Protein AF-A0A7C4H3P1-F1 (afdb_monomer_lite)

Sequence (126 aa):
MSLGLSLEGTASELSALGFFGAPLLVQAMGSQTLDLSALSVLVRRREALAVGERYALPGGEFFVREKGEIAGVLCLIGEFRPADRPETLIDVALSLGDPVYFLPLLRVRERGRTTFEMVLVEYRRP

pLDDT: mean 76.94, std 16.17, range [36.44, 97.5]

Structure (mmCIF, N/CA/C/O backbone):
data_AF-A0A7C4H3P1-F1
#
_entry.id   AF-A0A7C4H3P1-F1
#
loop_
_atom_site.group_PDB
_atom_site.id
_atom_site.type_symbol
_atom_site.label_atom_id
_atom_site.label_alt_id
_atom_site.label_comp_id
_atom_site.label_asym_id
_atom_site.label_entity_id
_atom_site.label_seq_id
_atom_site.pdbx_PDB_ins_code
_atom_site.Cartn_x
_atom_site.Cartn_y
_atom_site.Cartn_z
_atom_site.occupancy
_atom_site.B_iso_or_equiv
_atom_site.auth_seq_id
_atom_site.auth_comp_id
_atom_site.auth_asym_id
_atom_site.auth_atom_id
_atom_site.pdbx_PDB_model_num
ATOM 1 N N . MET A 1 1 ? -2.401 20.408 -15.455 1.00 36.44 1 MET A N 1
ATOM 2 C CA . MET A 1 1 ? -2.771 19.252 -16.295 1.00 36.44 1 MET A CA 1
ATOM 3 C C . MET A 1 1 ? -2.215 18.014 -15.621 1.00 36.44 1 MET A C 1
ATOM 5 O O . MET A 1 1 ? -1.012 17.978 -15.410 1.00 36.44 1 MET A O 1
ATOM 9 N N . SER A 1 2 ? -3.057 17.066 -15.211 1.00 43.38 2 SER A N 1
ATOM 10 C CA . SER A 1 2 ? -2.597 15.739 -14.786 1.00 43.38 2 SER A CA 1
ATOM 11 C C . SER A 1 2 ? -2.524 14.849 -16.025 1.00 43.38 2 SER A C 1
ATOM 13 O O . SER A 1 2 ? -3.524 14.714 -16.728 1.00 43.38 2 SER A O 1
ATOM 15 N N . LEU A 1 3 ? -1.358 14.272 -16.318 1.00 51.62 3 LEU A N 1
ATOM 16 C CA . LEU A 1 3 ? -1.294 13.137 -17.235 1.00 51.62 3 LEU A CA 1
ATOM 17 C C . LEU A 1 3 ? -1.834 11.912 -16.490 1.00 51.62 3 LEU A C 1
ATOM 19 O O . LEU A 1 3 ? -1.358 11.606 -15.401 1.00 51.62 3 LEU A O 1
ATOM 23 N N . GLY A 1 4 ? -2.831 11.244 -17.066 1.00 54.97 4 GLY A N 1
ATOM 24 C CA . GLY A 1 4 ? -3.307 9.939 -16.613 1.00 54.97 4 GLY A CA 1
ATOM 25 C C . GLY A 1 4 ? -2.942 8.886 -17.652 1.00 54.97 4 GLY A C 1
ATOM 26 O O . GLY A 1 4 ? -3.172 9.101 -18.841 1.00 54.97 4 GLY A O 1
ATOM 27 N N . LEU A 1 5 ? -2.364 7.772 -17.211 1.00 59.34 5 LEU A N 1
ATOM 28 C CA . LEU A 1 5 ? -2.098 6.598 -18.039 1.00 59.34 5 LEU A CA 1
ATOM 29 C C . LEU A 1 5 ? -3.027 5.476 -17.564 1.00 59.34 5 LEU A C 1
ATOM 31 O O . LEU A 1 5 ? -2.976 5.108 -16.394 1.00 59.34 5 LEU A O 1
ATOM 35 N N . SER A 1 6 ? -3.869 4.954 -18.457 1.00 64.12 6 SER A N 1
ATOM 36 C CA . SER A 1 6 ? -4.657 3.742 -18.204 1.00 64.12 6 SER A CA 1
ATOM 37 C C . SER A 1 6 ? -3.989 2.562 -18.896 1.00 64.12 6 SER A C 1
ATOM 39 O O . SER A 1 6 ? -3.541 2.688 -20.037 1.00 64.12 6 SER A O 1
ATOM 41 N N . LEU A 1 7 ? -3.905 1.435 -18.198 1.00 64.44 7 LEU A N 1
ATOM 42 C CA . LEU A 1 7 ? -3.308 0.203 -18.694 1.00 64.44 7 LEU A CA 1
ATOM 43 C C . LEU A 1 7 ? -4.314 -0.927 -18.491 1.00 64.44 7 LEU A C 1
ATOM 45 O O . LEU A 1 7 ? -4.796 -1.138 -17.380 1.00 64.44 7 LEU A O 1
ATOM 49 N N . GLU A 1 8 ? -4.603 -1.655 -19.563 1.00 65.81 8 GLU A N 1
ATOM 50 C CA . GLU A 1 8 ? -5.471 -2.831 -19.566 1.00 65.81 8 GLU A CA 1
ATOM 51 C C . GLU A 1 8 ? -4.672 -4.022 -20.094 1.00 65.81 8 GLU A C 1
ATOM 53 O O . GLU A 1 8 ? -3.862 -3.885 -21.012 1.00 65.81 8 GLU A O 1
ATOM 58 N N . GLY A 1 9 ? -4.871 -5.192 -19.496 1.00 65.81 9 GLY A N 1
ATOM 59 C CA . GLY A 1 9 ? -4.148 -6.402 -19.863 1.00 65.81 9 GLY A CA 1
ATOM 60 C C . GLY A 1 9 ? -4.503 -7.566 -18.951 1.00 65.81 9 GLY A C 1
ATOM 61 O O . GLY A 1 9 ? -5.178 -7.412 -17.932 1.00 65.81 9 GLY A O 1
ATOM 62 N N . THR A 1 10 ? -4.044 -8.753 -19.317 1.00 67.56 10 THR A N 1
ATOM 63 C CA . THR A 1 10 ? -4.169 -9.951 -18.492 1.00 67.56 10 THR A CA 1
ATOM 64 C C . THR A 1 10 ? -3.344 -9.829 -17.214 1.00 67.56 10 THR A C 1
ATOM 66 O O . THR A 1 10 ? -2.371 -9.078 -17.128 1.00 67.56 10 THR A O 1
ATOM 69 N N . ALA A 1 11 ? -3.687 -10.652 -16.223 1.00 62.44 11 ALA A N 1
ATOM 70 C CA . ALA A 1 11 ? -2.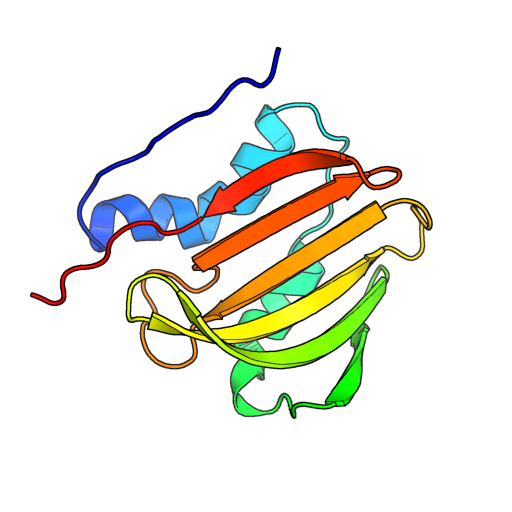899 -10.821 -15.009 1.00 62.44 11 ALA A CA 1
ATOM 71 C C . ALA A 1 11 ? -1.400 -11.025 -15.301 1.00 62.44 11 ALA A C 1
ATOM 73 O O . ALA A 1 11 ? -0.552 -10.376 -14.697 1.00 62.44 11 ALA A O 1
ATOM 74 N N . SER A 1 12 ? -1.057 -11.881 -16.267 1.00 62.84 12 SER A N 1
ATOM 75 C CA . SER A 1 12 ? 0.344 -12.142 -16.606 1.00 62.84 12 SER A CA 1
ATOM 76 C C . SER A 1 12 ? 1.033 -10.903 -17.188 1.00 62.84 12 SER A C 1
ATOM 78 O O . SER A 1 12 ? 2.159 -10.603 -16.796 1.00 62.84 12 SER A O 1
ATOM 80 N N . GLU A 1 13 ? 0.361 -10.155 -18.066 1.00 63.88 13 GLU A N 1
ATOM 81 C CA . GLU A 1 13 ? 0.902 -8.940 -18.696 1.00 63.88 13 GLU A CA 1
ATOM 82 C C . GLU A 1 13 ? 1.083 -7.806 -17.679 1.00 63.88 13 GLU A C 1
ATOM 84 O O . GLU A 1 13 ? 2.114 -7.132 -17.662 1.00 63.88 13 GLU A O 1
ATOM 89 N N . LEU A 1 14 ? 0.115 -7.638 -16.775 1.00 62.47 14 LEU A N 1
ATOM 90 C CA . LEU A 1 14 ? 0.149 -6.596 -15.754 1.00 62.47 14 LEU A CA 1
ATOM 91 C C . LEU A 1 14 ? 1.014 -6.969 -14.546 1.00 62.47 14 LEU A C 1
ATOM 93 O O . LEU A 1 14 ? 1.536 -6.072 -13.892 1.00 62.47 14 LEU A O 1
ATOM 97 N N . SER A 1 15 ? 1.245 -8.254 -14.265 1.00 57.06 15 SER A N 1
ATOM 98 C CA . SER A 1 15 ? 2.133 -8.678 -13.171 1.00 57.06 15 SER A CA 1
ATOM 99 C C . SER A 1 15 ? 3.581 -8.238 -13.385 1.00 57.06 15 SER A C 1
ATOM 101 O O . SER A 1 15 ? 4.252 -7.899 -12.418 1.00 57.06 15 SER A O 1
ATOM 103 N N . ALA A 1 16 ? 4.060 -8.153 -14.630 1.00 56.44 16 ALA A N 1
ATOM 104 C CA . ALA A 1 16 ? 5.380 -7.601 -14.934 1.00 56.44 16 ALA A CA 1
ATOM 105 C C . ALA A 1 16 ? 5.460 -6.098 -14.597 1.00 56.44 16 ALA A C 1
ATOM 107 O O . ALA A 1 16 ? 6.467 -5.623 -14.063 1.00 56.44 16 ALA A O 1
ATOM 108 N N . LEU A 1 17 ? 4.371 -5.361 -14.839 1.00 56.78 17 LEU A N 1
ATOM 109 C CA . LEU A 1 17 ? 4.243 -3.938 -14.514 1.00 56.78 17 LEU A CA 1
ATOM 110 C C . LEU A 1 17 ? 4.012 -3.698 -13.020 1.00 56.78 17 LEU A C 1
ATOM 112 O O . LEU A 1 17 ? 4.542 -2.739 -12.470 1.00 56.78 17 LEU A O 1
ATOM 116 N N . GLY A 1 18 ? 3.306 -4.602 -12.344 1.00 50.34 18 GLY A N 1
ATOM 117 C CA . GLY A 1 18 ? 3.234 -4.652 -10.893 1.00 50.34 18 GLY A CA 1
ATOM 118 C C . GLY A 1 18 ? 4.623 -4.885 -10.308 1.00 50.34 18 GLY A C 1
ATOM 119 O O . GLY A 1 18 ? 5.122 -4.018 -9.604 1.00 50.34 18 GLY A O 1
ATOM 120 N N . PHE A 1 19 ? 5.267 -6.014 -10.644 1.00 47.09 19 PHE A N 1
ATOM 121 C CA . PHE A 1 19 ? 6.439 -6.599 -9.960 1.00 47.09 19 PHE A CA 1
ATOM 122 C C . PHE A 1 19 ? 7.756 -5.881 -10.227 1.00 47.09 19 PHE A C 1
ATOM 124 O O . PHE A 1 19 ? 8.571 -5.747 -9.316 1.00 47.09 19 PHE A O 1
ATOM 131 N N . PHE A 1 20 ? 7.947 -5.377 -11.444 1.00 46.47 20 PHE A N 1
ATOM 132 C CA . PHE A 1 20 ? 9.137 -4.613 -11.821 1.00 46.47 20 PHE A CA 1
ATOM 133 C C . PHE A 1 20 ? 8.811 -3.172 -12.236 1.00 46.47 20 PHE A C 1
ATOM 135 O O . PHE A 1 20 ? 9.669 -2.299 -12.128 1.00 46.47 20 PHE A O 1
ATOM 142 N N . GLY A 1 21 ? 7.585 -2.904 -12.691 1.00 50.16 21 GLY A N 1
ATOM 143 C CA . GLY A 1 21 ? 7.221 -1.640 -13.331 1.00 50.16 21 GLY A CA 1
ATOM 144 C C . GLY A 1 21 ? 6.803 -0.508 -12.393 1.00 50.16 21 GLY A C 1
ATOM 145 O O . GLY A 1 21 ? 7.045 0.638 -12.742 1.00 50.16 21 GLY A O 1
ATOM 146 N N . ALA A 1 22 ? 6.227 -0.762 -11.214 1.00 53.91 22 ALA A N 1
ATOM 147 C CA . ALA A 1 22 ? 5.712 0.323 -10.368 1.00 53.91 22 ALA A CA 1
ATOM 148 C C . ALA A 1 22 ? 6.813 1.299 -9.886 1.00 53.91 22 ALA A C 1
ATOM 150 O O . ALA A 1 22 ? 6.635 2.509 -10.033 1.00 53.91 22 ALA A O 1
ATOM 151 N N . PRO A 1 23 ? 7.990 0.833 -9.416 1.00 51.16 23 PRO A N 1
ATOM 152 C CA . PRO A 1 23 ? 9.114 1.723 -9.124 1.00 51.16 23 PRO A CA 1
ATOM 153 C C . PRO A 1 23 ? 9.687 2.388 -10.385 1.00 51.16 23 PRO A C 1
ATOM 155 O O . PRO A 1 23 ? 10.019 3.569 -10.346 1.00 51.16 23 PRO A O 1
ATOM 158 N N . LEU A 1 24 ? 9.757 1.669 -11.513 1.00 49.69 24 LEU A N 1
ATOM 159 C CA . LEU A 1 24 ? 10.266 2.195 -12.790 1.00 49.69 24 LEU A CA 1
ATOM 160 C C . LEU A 1 24 ? 9.348 3.269 -13.404 1.00 49.69 24 LEU A C 1
ATOM 162 O O . LEU A 1 24 ? 9.842 4.237 -13.971 1.00 49.69 24 LEU A O 1
ATOM 166 N N . LEU A 1 25 ? 8.026 3.142 -13.267 1.00 52.00 25 LEU A N 1
ATOM 167 C CA . LEU A 1 25 ? 7.032 4.108 -13.749 1.00 52.00 25 LEU A CA 1
ATOM 168 C C . LEU A 1 25 ? 7.042 5.387 -12.905 1.00 52.00 25 LEU A C 1
ATOM 170 O O . LEU A 1 25 ? 7.015 6.486 -13.456 1.00 52.00 25 LEU A O 1
ATOM 174 N N . VAL A 1 26 ? 7.166 5.254 -11.580 1.00 53.75 26 VAL A N 1
ATOM 175 C CA . VAL A 1 26 ? 7.341 6.397 -10.667 1.00 53.75 26 VAL A CA 1
ATOM 176 C C . VAL A 1 26 ? 8.656 7.134 -10.959 1.00 53.75 26 VAL A C 1
ATOM 178 O O . VAL A 1 26 ? 8.695 8.363 -10.944 1.00 53.75 26 VAL A O 1
ATOM 181 N N . GLN A 1 27 ? 9.723 6.407 -11.305 1.00 51.75 27 GLN A N 1
ATOM 182 C CA . GLN A 1 27 ? 10.990 6.996 -11.753 1.00 51.75 27 GLN A CA 1
ATOM 183 C C . GLN A 1 27 ? 10.880 7.681 -13.126 1.00 51.75 27 GLN A C 1
ATOM 185 O O . GLN A 1 27 ? 11.405 8.780 -13.305 1.00 51.75 27 GLN A O 1
ATOM 190 N N . ALA A 1 28 ? 10.180 7.071 -14.086 1.00 44.94 28 ALA A N 1
ATOM 191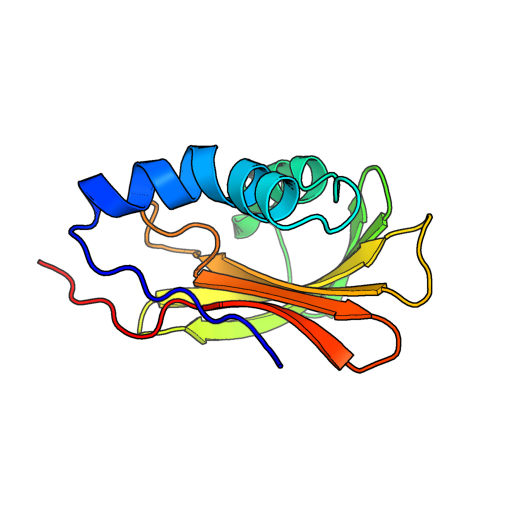 C CA . ALA A 1 28 ? 10.024 7.595 -15.444 1.00 44.94 28 ALA A CA 1
ATOM 192 C C . ALA A 1 28 ? 9.158 8.868 -15.514 1.00 44.94 28 ALA A C 1
ATOM 194 O O . ALA A 1 28 ? 9.325 9.671 -16.429 1.00 44.94 28 ALA A O 1
ATOM 195 N N . MET A 1 29 ? 8.261 9.083 -14.546 1.00 52.41 29 MET A N 1
ATOM 196 C CA . MET A 1 29 ? 7.363 10.245 -14.501 1.00 52.41 29 MET A CA 1
ATOM 197 C C . MET A 1 29 ? 7.937 11.489 -13.800 1.00 52.41 29 MET A C 1
ATOM 199 O O . MET A 1 29 ? 7.230 12.482 -13.633 1.00 52.41 29 MET A O 1
ATOM 203 N N . GLY A 1 30 ? 9.219 11.486 -13.420 1.00 45.31 30 GLY A N 1
ATOM 204 C CA . GLY A 1 30 ? 9.914 12.693 -12.951 1.00 45.31 30 GLY A CA 1
ATOM 205 C C . GLY A 1 30 ? 9.637 13.100 -11.499 1.00 45.31 30 GLY A C 1
ATOM 206 O O . GLY A 1 30 ? 10.173 14.112 -11.045 1.00 45.31 30 GLY A O 1
ATOM 207 N N . SER A 1 31 ? 8.872 12.315 -10.735 1.00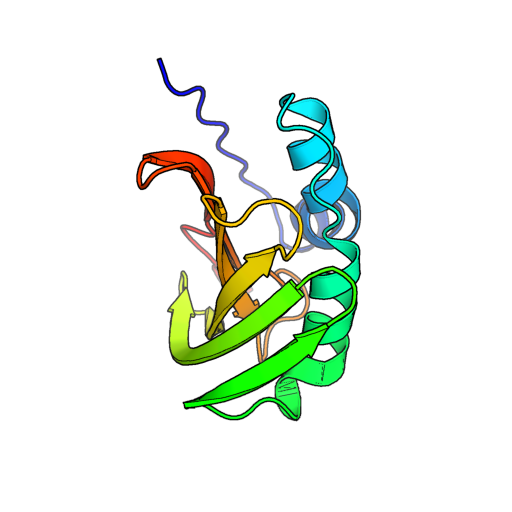 52.00 31 SER A N 1
ATOM 208 C CA . SER A 1 31 ? 8.875 12.421 -9.273 1.00 52.00 31 SER A CA 1
ATOM 209 C C . SER A 1 31 ? 10.205 11.871 -8.768 1.00 52.00 31 SER A C 1
ATOM 211 O O . SER A 1 31 ? 10.464 10.679 -8.928 1.00 52.00 31 SER A O 1
ATOM 213 N N . GLN A 1 32 ? 11.065 12.735 -8.221 1.00 53.03 32 GLN A N 1
ATOM 214 C CA . GLN A 1 32 ? 12.382 12.387 -7.672 1.00 53.03 32 GLN A CA 1
ATOM 215 C C . GLN A 1 32 ? 12.335 11.025 -6.969 1.00 53.03 32 GLN A C 1
ATOM 217 O O . GLN A 1 32 ? 11.703 10.919 -5.918 1.00 53.03 32 GLN A O 1
ATOM 222 N N . THR A 1 33 ? 12.965 10.016 -7.583 1.00 54.91 33 THR A N 1
ATOM 223 C CA . THR A 1 33 ? 13.133 8.617 -7.138 1.00 54.91 33 THR A CA 1
ATOM 224 C C . THR A 1 33 ? 12.584 8.358 -5.736 1.00 54.91 33 THR A C 1
ATOM 226 O O . THR A 1 33 ? 13.313 8.454 -4.751 1.00 54.91 33 THR A O 1
ATOM 229 N N . LEU A 1 34 ? 11.279 8.090 -5.635 1.00 56.06 34 LEU A N 1
ATOM 230 C CA . LEU A 1 34 ? 10.698 7.532 -4.420 1.00 56.06 34 LEU A CA 1
ATOM 231 C C . LEU A 1 34 ? 11.282 6.133 -4.264 1.00 56.06 34 LEU A C 1
ATOM 233 O O . LEU A 1 34 ? 11.094 5.281 -5.135 1.00 56.06 34 LEU A O 1
ATOM 237 N N . ASP A 1 35 ? 12.022 5.907 -3.182 1.00 63.41 35 ASP A N 1
ATOM 238 C CA . ASP A 1 35 ? 12.547 4.585 -2.879 1.00 63.41 35 ASP A CA 1
ATOM 239 C C . ASP A 1 35 ? 11.414 3.689 -2.360 1.00 63.41 35 ASP A C 1
ATOM 241 O O . ASP A 1 35 ? 11.142 3.584 -1.165 1.00 63.41 35 ASP A O 1
ATOM 245 N N . LEU A 1 36 ? 10.721 3.043 -3.298 1.00 65.25 36 LEU A N 1
ATOM 246 C CA . LEU A 1 36 ? 9.654 2.093 -2.995 1.00 65.25 36 LEU A CA 1
ATOM 247 C C . LEU A 1 36 ? 10.196 0.728 -2.540 1.00 65.25 36 LEU A C 1
ATOM 249 O O . LEU A 1 36 ? 9.403 -0.181 -2.293 1.00 65.25 36 LEU A O 1
ATOM 253 N N . SER A 1 37 ? 11.518 0.554 -2.388 1.00 68.62 37 SER A N 1
ATOM 254 C CA . SER A 1 37 ? 12.088 -0.692 -1.856 1.00 68.62 37 SER A CA 1
ATOM 255 C C . SER A 1 37 ? 11.575 -0.999 -0.444 1.00 68.62 37 SER A C 1
ATOM 257 O O . SER A 1 37 ? 11.357 -2.167 -0.108 1.00 68.62 37 SER A O 1
ATOM 259 N N . ALA A 1 38 ? 11.265 0.038 0.341 1.00 69.81 38 ALA A N 1
ATOM 260 C CA . ALA A 1 38 ? 10.605 -0.085 1.636 1.00 69.81 38 ALA A CA 1
ATOM 261 C C . ALA A 1 38 ? 9.220 -0.754 1.529 1.00 69.81 38 ALA A C 1
ATOM 263 O O . ALA A 1 38 ? 8.867 -1.589 2.366 1.00 69.81 38 ALA A O 1
ATOM 264 N N . LEU A 1 39 ? 8.457 -0.474 0.463 1.00 72.88 39 LEU A N 1
ATOM 265 C CA . LEU A 1 39 ? 7.157 -1.113 0.220 1.00 72.88 39 LEU A CA 1
ATOM 266 C C . LEU A 1 39 ? 7.309 -2.589 -0.159 1.00 72.88 39 LEU A C 1
ATOM 268 O O . LEU A 1 39 ? 6.479 -3.409 0.227 1.00 72.88 39 LEU A O 1
ATOM 272 N N . SER A 1 40 ? 8.396 -2.969 -0.834 1.00 72.75 40 SER A N 1
ATOM 273 C CA . SER A 1 40 ? 8.683 -4.376 -1.150 1.00 72.75 40 SER A CA 1
ATOM 274 C C . SER A 1 40 ? 8.830 -5.241 0.109 1.00 72.75 40 SER A C 1
ATOM 276 O O . SER A 1 40 ? 8.453 -6.416 0.105 1.00 72.75 40 SER A O 1
ATOM 278 N N . VAL A 1 41 ? 9.340 -4.673 1.209 1.00 77.62 41 VAL A N 1
ATOM 279 C CA . VAL A 1 41 ? 9.394 -5.356 2.514 1.00 77.62 41 VAL A CA 1
ATOM 280 C C . VAL A 1 41 ? 7.986 -5.590 3.059 1.00 77.62 41 VAL A C 1
ATOM 282 O O . VAL A 1 41 ? 7.683 -6.700 3.506 1.00 77.62 41 VAL A O 1
ATOM 285 N N . LEU A 1 42 ? 7.113 -4.582 2.975 1.00 80.62 42 LEU A N 1
ATOM 286 C CA . LEU A 1 42 ? 5.719 -4.694 3.405 1.00 80.62 42 LEU A CA 1
ATOM 287 C C . LEU A 1 42 ? 4.964 -5.750 2.602 1.00 80.62 42 LEU A C 1
ATOM 289 O O . LEU A 1 42 ? 4.296 -6.591 3.191 1.00 80.62 42 LEU A O 1
ATOM 293 N N . VAL A 1 43 ? 5.131 -5.775 1.279 1.00 78.38 43 VAL A N 1
ATOM 294 C CA . VAL A 1 43 ? 4.514 -6.784 0.405 1.00 78.38 43 VAL A CA 1
ATOM 295 C C . VAL A 1 43 ? 4.882 -8.198 0.859 1.00 78.38 43 VAL A C 1
ATOM 297 O O . VAL A 1 43 ? 4.012 -9.063 0.956 1.00 78.38 43 VAL A O 1
ATOM 300 N N . ARG A 1 44 ? 6.151 -8.449 1.202 1.00 79.50 44 ARG A N 1
ATOM 301 C CA . ARG A 1 44 ? 6.606 -9.774 1.662 1.00 79.50 44 ARG A CA 1
ATOM 302 C C . ARG A 1 44 ? 6.070 -10.160 3.039 1.00 79.50 44 ARG A C 1
ATOM 304 O O . ARG A 1 44 ? 5.934 -11.347 3.308 1.00 79.50 44 ARG A O 1
ATOM 311 N N . ARG A 1 45 ? 5.798 -9.186 3.910 1.00 83.62 45 ARG A N 1
ATOM 312 C CA . ARG A 1 45 ? 5.382 -9.412 5.306 1.00 83.62 45 ARG A CA 1
ATOM 313 C C . ARG A 1 45 ? 3.927 -9.049 5.584 1.00 83.62 45 ARG A C 1
ATOM 315 O O . ARG A 1 45 ? 3.528 -9.030 6.741 1.00 83.62 45 ARG A O 1
ATOM 322 N N . ARG A 1 46 ? 3.139 -8.776 4.545 1.00 84.94 46 ARG A N 1
ATOM 323 C CA . ARG A 1 46 ? 1.778 -8.233 4.655 1.00 84.94 46 ARG A CA 1
ATOM 324 C C . ARG A 1 46 ? 0.852 -9.041 5.563 1.00 84.94 46 ARG A C 1
ATOM 326 O O . ARG A 1 46 ? 0.049 -8.456 6.269 1.00 84.94 46 ARG A O 1
ATOM 333 N N . GLU A 1 47 ? 1.010 -10.359 5.619 1.00 84.25 47 GLU A N 1
ATOM 334 C CA . GLU A 1 47 ? 0.213 -11.229 6.497 1.00 84.25 47 GLU A CA 1
ATOM 335 C C . GLU A 1 47 ? 0.487 -11.012 7.995 1.00 84.25 47 GLU A C 1
ATOM 337 O O . GLU A 1 47 ? -0.372 -11.298 8.823 1.00 84.25 47 GLU A O 1
ATOM 342 N N . ALA A 1 48 ? 1.659 -10.476 8.348 1.00 88.31 48 ALA A N 1
ATOM 343 C CA . ALA A 1 48 ? 2.043 -10.159 9.722 1.00 88.31 48 ALA A CA 1
ATOM 344 C C . ALA A 1 48 ? 1.681 -8.721 10.140 1.00 88.31 48 ALA A C 1
ATOM 346 O O . ALA A 1 48 ? 1.941 -8.330 11.278 1.00 88.31 48 ALA A O 1
ATOM 347 N N . LEU A 1 49 ? 1.123 -7.918 9.228 1.00 91.19 49 LEU A N 1
ATOM 348 C CA . LEU A 1 49 ? 0.730 -6.543 9.512 1.00 91.19 49 LEU A CA 1
ATOM 349 C C . LEU A 1 49 ? -0.673 -6.506 10.131 1.00 91.19 49 LEU A C 1
ATOM 351 O O . LEU A 1 49 ? -1.603 -7.157 9.650 1.00 91.19 49 LEU A O 1
ATOM 355 N N . ALA A 1 50 ? -0.833 -5.705 11.179 1.00 94.38 50 ALA A N 1
ATOM 356 C CA . ALA A 1 50 ? -2.075 -5.549 11.919 1.00 94.38 50 ALA A CA 1
ATOM 357 C C . ALA A 1 50 ? -2.651 -4.145 11.727 1.00 94.38 50 ALA A C 1
ATOM 359 O O . ALA A 1 50 ? -1.928 -3.155 11.668 1.00 94.38 50 ALA A O 1
ATOM 360 N N . VAL A 1 51 ? -3.976 -4.070 11.620 1.00 96.50 51 VAL A N 1
ATOM 361 C CA . VAL A 1 51 ? -4.707 -2.804 11.507 1.00 96.50 51 VAL A CA 1
ATOM 362 C C . VAL A 1 51 ? -4.541 -1.990 12.788 1.00 96.50 51 VAL A C 1
ATOM 364 O O . VAL A 1 51 ? -4.674 -2.534 13.879 1.00 96.50 51 VAL A O 1
ATOM 367 N N . GLY A 1 52 ? -4.284 -0.689 12.646 1.00 97.44 52 GLY A N 1
ATOM 368 C CA . GLY A 1 52 ? -4.040 0.228 13.759 1.00 97.44 52 GLY A CA 1
ATOM 369 C C . GLY A 1 52 ? -2.575 0.310 14.196 1.00 97.44 52 GLY A C 1
ATOM 370 O O . GLY A 1 52 ? -2.247 1.160 15.023 1.00 97.44 52 GLY A O 1
ATOM 371 N N . GLU A 1 53 ? -1.689 -0.504 13.619 1.00 97.50 53 GLU A N 1
ATOM 372 C CA . GLU A 1 53 ? -0.272 -0.540 13.981 1.00 97.50 53 GLU A CA 1
ATOM 373 C C . GLU A 1 53 ? 0.609 0.304 13.052 1.00 97.50 53 GLU A C 1
ATOM 375 O O . GLU A 1 53 ? 0.307 0.528 11.872 1.00 97.50 53 GLU A O 1
ATOM 380 N N . ARG A 1 54 ? 1.737 0.756 13.609 1.00 95.94 54 ARG A N 1
ATOM 381 C CA . ARG A 1 54 ? 2.800 1.477 12.901 1.00 95.94 54 ARG A CA 1
ATOM 382 C C . ARG A 1 54 ? 4.046 0.613 12.797 1.00 95.94 54 ARG A C 1
ATOM 384 O O . ARG A 1 54 ? 4.465 -0.017 13.763 1.00 95.94 54 ARG A O 1
ATOM 391 N N . TYR A 1 55 ? 4.669 0.640 11.630 1.00 92.69 55 TYR A N 1
ATOM 392 C CA . TYR A 1 55 ? 5.857 -0.137 11.319 1.00 92.69 55 TYR A CA 1
ATOM 393 C C . TYR A 1 55 ? 6.951 0.795 10.819 1.00 92.69 55 TYR A C 1
ATOM 395 O O . TYR A 1 55 ? 6.809 1.437 9.777 1.00 92.69 55 TYR A O 1
ATOM 403 N N . ALA A 1 56 ? 8.059 0.845 11.554 1.00 91.81 56 ALA A N 1
ATOM 404 C CA . ALA A 1 56 ? 9.260 1.523 11.098 1.00 91.81 56 ALA A CA 1
ATOM 405 C C . ALA A 1 56 ? 9.858 0.768 9.903 1.00 91.81 56 ALA A C 1
ATOM 407 O O . ALA A 1 56 ? 10.036 -0.453 9.944 1.00 91.81 56 ALA A O 1
ATOM 408 N N . LEU A 1 57 ? 10.184 1.504 8.847 1.00 87.12 57 LEU A N 1
ATOM 409 C CA . LEU A 1 57 ? 10.811 0.989 7.639 1.00 87.12 57 LEU A CA 1
ATOM 410 C C . LEU A 1 57 ? 12.049 1.826 7.312 1.00 87.12 57 LEU A C 1
ATOM 412 O O . LEU A 1 57 ? 12.151 2.985 7.721 1.00 87.12 57 LEU A O 1
ATOM 416 N N . PRO A 1 58 ? 12.999 1.285 6.536 1.00 83.19 58 PRO A N 1
ATOM 417 C CA . PRO A 1 58 ? 14.017 2.120 5.920 1.00 83.19 58 PRO A CA 1
ATOM 418 C C . PRO A 1 58 ? 13.358 3.282 5.164 1.00 83.19 58 PRO A C 1
ATOM 420 O O . PRO A 1 58 ? 12.460 3.069 4.353 1.00 83.19 58 PRO A O 1
ATOM 423 N N . GLY A 1 59 ? 13.773 4.510 5.470 1.00 84.06 59 GLY A N 1
ATOM 424 C CA . GLY A 1 59 ? 13.272 5.711 4.802 1.00 84.06 59 GLY A CA 1
ATOM 425 C C . GLY A 1 59 ? 11.911 6.230 5.274 1.00 84.06 59 GLY A C 1
ATOM 426 O O . GLY A 1 59 ? 11.469 7.240 4.736 1.00 84.06 59 GLY A O 1
ATOM 427 N N . GLY A 1 60 ? 11.244 5.624 6.266 1.00 89.44 60 GLY A N 1
ATOM 428 C CA . GLY A 1 60 ? 9.965 6.156 6.749 1.00 89.44 60 GLY A CA 1
ATOM 429 C C . GLY A 1 60 ? 9.190 5.265 7.716 1.00 89.44 60 GLY A C 1
ATOM 430 O O . GLY A 1 60 ? 9.709 4.316 8.297 1.00 89.44 60 GLY A O 1
ATOM 431 N N . GLU A 1 61 ? 7.910 5.573 7.875 1.00 93.12 61 GLU A N 1
ATOM 432 C CA . GLU A 1 61 ? 6.975 4.800 8.694 1.00 93.12 61 GLU A CA 1
ATOM 433 C C . GLU A 1 61 ? 5.756 4.402 7.865 1.00 93.12 61 GLU A C 1
ATOM 435 O O . GLU A 1 61 ? 5.239 5.203 7.086 1.00 93.12 61 GLU A O 1
ATOM 440 N N . PHE A 1 62 ? 5.284 3.169 8.048 1.00 93.44 62 PHE A N 1
ATOM 441 C CA . PHE A 1 62 ? 4.024 2.698 7.489 1.00 93.44 62 PHE A CA 1
ATOM 442 C C . PHE A 1 62 ? 2.976 2.508 8.581 1.00 93.44 62 PHE A C 1
ATOM 444 O O . PHE A 1 62 ? 3.195 1.759 9.531 1.00 93.44 62 PHE A O 1
ATOM 451 N N . PHE A 1 63 ? 1.823 3.148 8.426 1.00 96.44 63 PHE A N 1
ATOM 452 C CA . PHE A 1 63 ? 0.665 2.979 9.293 1.00 96.44 63 PHE A CA 1
ATOM 453 C C . PHE A 1 63 ? -0.414 2.167 8.581 1.00 96.44 63 PHE A C 1
ATOM 455 O O . PHE A 1 63 ? -0.883 2.554 7.509 1.00 96.44 63 PHE A O 1
ATOM 462 N N . VAL A 1 64 ? -0.839 1.061 9.188 1.00 96.56 64 VAL A N 1
ATOM 463 C CA . VAL A 1 64 ? -1.923 0.234 8.654 1.00 96.56 64 VAL A 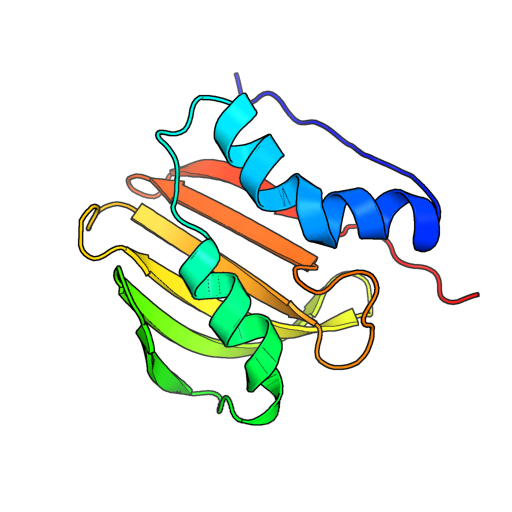CA 1
ATOM 464 C C . VAL A 1 64 ? -3.253 0.805 9.124 1.00 96.56 64 VAL A C 1
ATOM 466 O O . VAL A 1 64 ? -3.573 0.770 10.311 1.00 96.56 64 VAL A O 1
ATOM 469 N N . ARG A 1 65 ? -4.060 1.299 8.190 1.00 97.44 65 ARG A N 1
ATOM 470 C CA . ARG A 1 65 ? -5.335 1.938 8.511 1.00 97.44 65 ARG A CA 1
ATOM 471 C C . ARG A 1 65 ? -6.479 0.955 8.642 1.00 97.44 65 ARG A C 1
ATOM 473 O O . ARG A 1 65 ? -7.244 1.047 9.594 1.00 97.44 65 ARG A O 1
ATOM 480 N N . GLU A 1 66 ? -6.627 0.065 7.669 1.00 97.31 66 GLU A N 1
ATOM 481 C CA . GLU A 1 66 ? -7.798 -0.803 7.561 1.00 97.31 66 GLU A CA 1
ATOM 482 C C . GLU A 1 66 ? -7.554 -1.989 6.624 1.00 97.31 66 GLU A C 1
ATOM 484 O O . GLU A 1 66 ? -6.564 -2.046 5.891 1.00 97.31 66 GLU A O 1
ATOM 489 N N . LYS A 1 67 ? -8.486 -2.944 6.643 1.00 95.50 67 LYS A N 1
ATOM 490 C CA . LYS A 1 67 ? -8.654 -3.924 5.567 1.00 95.50 67 LYS A CA 1
ATOM 491 C C . LYS A 1 67 ? -9.813 -3.469 4.691 1.00 95.50 67 LYS A C 1
ATOM 493 O O . LYS A 1 67 ? -10.835 -3.040 5.217 1.00 95.50 67 LYS A O 1
ATOM 498 N N . GLY A 1 68 ? -9.666 -3.593 3.381 1.00 93.62 68 GLY A N 1
ATOM 499 C CA . GLY A 1 68 ? -10.697 -3.199 2.426 1.00 93.62 68 GLY A CA 1
ATOM 500 C C . GLY A 1 68 ? -10.500 -3.876 1.082 1.00 93.62 68 GLY A C 1
ATOM 501 O O . GLY A 1 68 ? -9.551 -4.637 0.903 1.00 93.62 68 GLY A O 1
ATOM 502 N N . GLU A 1 69 ? -11.387 -3.601 0.136 1.00 92.12 69 GLU A N 1
ATOM 503 C CA . GLU A 1 69 ? -11.302 -4.153 -1.215 1.00 92.12 69 GLU A CA 1
ATOM 504 C C . GLU A 1 69 ? -10.971 -3.061 -2.232 1.00 92.12 69 GLU A C 1
ATOM 506 O O . GLU A 1 69 ? -11.530 -1.966 -2.183 1.00 92.12 69 GLU A O 1
ATOM 511 N N . ILE A 1 70 ? -10.081 -3.375 -3.175 1.00 89.12 70 ILE A N 1
ATOM 512 C CA . ILE A 1 70 ? -9.795 -2.552 -4.355 1.00 89.12 70 ILE A CA 1
ATOM 513 C C . ILE A 1 70 ? -10.074 -3.418 -5.581 1.00 89.12 70 ILE A C 1
ATOM 515 O O . ILE A 1 70 ? -9.421 -4.444 -5.764 1.00 89.12 70 ILE A O 1
ATOM 519 N N . ALA A 1 71 ? -11.079 -3.044 -6.378 1.00 87.25 71 ALA A N 1
ATOM 520 C CA . ALA A 1 71 ? -11.550 -3.821 -7.531 1.00 87.25 71 ALA A CA 1
ATOM 521 C C . ALA A 1 71 ? -11.801 -5.316 -7.215 1.00 87.25 71 ALA A C 1
ATOM 523 O O . ALA A 1 71 ? -11.433 -6.196 -7.987 1.00 87.25 71 ALA A O 1
ATOM 524 N N . GLY A 1 72 ? -12.397 -5.613 -6.052 1.00 86.31 72 GLY A N 1
ATOM 525 C CA . GLY A 1 72 ? -12.681 -6.986 -5.607 1.00 86.31 72 GLY A CA 1
ATOM 526 C C . GLY A 1 72 ? -11.471 -7.762 -5.067 1.00 86.31 72 GLY A C 1
ATOM 527 O O . GLY A 1 72 ? -11.600 -8.938 -4.728 1.00 86.31 72 GLY A O 1
ATOM 528 N N . VAL A 1 73 ? -10.297 -7.129 -4.961 1.00 85.50 73 VAL A N 1
ATOM 529 C CA . VAL A 1 73 ? -9.104 -7.705 -4.328 1.00 85.50 73 VAL A CA 1
ATOM 530 C C . VAL A 1 73 ? -9.043 -7.275 -2.867 1.00 85.50 73 VAL A C 1
ATOM 532 O O . VAL A 1 73 ? -8.970 -6.081 -2.567 1.00 85.50 73 VAL A O 1
ATOM 535 N N . LEU A 1 74 ? -9.019 -8.243 -1.948 1.00 89.75 74 LEU A N 1
ATOM 536 C CA . LEU A 1 74 ? -8.859 -7.976 -0.519 1.00 89.75 74 LEU A CA 1
ATOM 537 C C . LEU A 1 74 ? -7.453 -7.435 -0.225 1.00 89.75 74 LEU A C 1
ATOM 539 O O . LEU A 1 74 ? -6.451 -8.083 -0.533 1.00 89.75 74 LEU A O 1
ATOM 543 N N . CYS A 1 75 ? -7.386 -6.277 0.425 1.00 91.56 75 CYS A N 1
ATOM 544 C CA . CYS A 1 75 ? -6.165 -5.526 0.675 1.00 91.56 75 CYS A CA 1
ATOM 545 C C . CYS A 1 75 ? -6.012 -5.102 2.141 1.00 91.56 75 CYS A C 1
ATOM 547 O O . CYS A 1 75 ? -6.989 -4.853 2.849 1.00 91.56 75 CYS A O 1
ATOM 549 N N . LEU A 1 76 ? -4.760 -4.929 2.566 1.00 93.75 76 LEU A N 1
ATOM 550 C CA . LEU A 1 76 ? -4.390 -4.062 3.685 1.00 93.75 76 LEU A CA 1
ATOM 551 C C . LEU A 1 76 ? -4.118 -2.659 3.157 1.00 93.75 76 LEU A C 1
ATOM 553 O O . LEU A 1 76 ? -3.225 -2.476 2.332 1.00 93.75 76 LEU A O 1
ATOM 557 N N . ILE A 1 77 ? -4.868 -1.679 3.641 1.00 95.38 77 ILE A N 1
ATOM 558 C CA . ILE A 1 77 ? -4.765 -0.287 3.214 1.00 95.38 77 ILE A CA 1
ATOM 559 C C . ILE A 1 77 ? -4.051 0.499 4.307 1.00 95.38 77 ILE A C 1
ATOM 561 O O . ILE A 1 77 ? -4.376 0.390 5.493 1.00 95.38 77 ILE A O 1
ATOM 565 N N . GLY A 1 78 ? -3.068 1.297 3.912 1.00 95.69 78 GLY A N 1
ATOM 566 C CA . GLY A 1 78 ? -2.266 2.077 4.835 1.00 95.69 78 GLY A CA 1
ATOM 567 C C . GLY A 1 78 ? -1.598 3.277 4.190 1.00 95.69 78 GLY A C 1
ATOM 568 O O . GLY A 1 78 ? -1.786 3.582 3.013 1.00 95.69 78 GLY A O 1
ATOM 569 N N . GLU A 1 79 ? -0.810 3.955 5.007 1.00 95.19 79 GLU A N 1
ATOM 570 C CA . GLU A 1 79 ? -0.125 5.193 4.672 1.00 95.19 79 GLU A CA 1
ATOM 571 C C . GLU A 1 79 ? 1.365 5.045 4.953 1.00 95.19 79 GLU A C 1
ATOM 573 O O . GLU A 1 79 ? 1.755 4.744 6.079 1.00 95.19 79 GLU A O 1
ATOM 578 N N . PHE A 1 80 ? 2.201 5.289 3.948 1.00 91.75 80 PHE A N 1
ATOM 579 C CA . PHE A 1 80 ? 3.639 5.432 4.125 1.00 91.75 80 PHE A CA 1
ATOM 580 C C . PHE A 1 80 ? 4.022 6.913 4.174 1.00 91.75 80 PHE A C 1
ATOM 582 O O . PHE A 1 80 ? 3.624 7.708 3.317 1.00 91.75 80 PHE A O 1
ATOM 589 N N . ARG A 1 81 ? 4.807 7.275 5.188 1.00 92.19 81 ARG A N 1
ATOM 590 C CA . ARG A 1 81 ? 5.339 8.620 5.412 1.00 92.19 81 ARG A CA 1
ATOM 591 C C . ARG A 1 81 ? 6.858 8.581 5.263 1.00 92.19 81 ARG A C 1
ATOM 593 O O . ARG A 1 81 ? 7.519 8.046 6.157 1.00 92.19 81 ARG A O 1
ATOM 600 N N . PRO A 1 82 ? 7.413 9.119 4.162 1.00 88.25 82 PRO A N 1
ATOM 601 C CA . PRO A 1 82 ? 8.854 9.234 3.998 1.00 88.25 82 PRO A CA 1
ATOM 602 C C . PRO A 1 82 ? 9.451 10.151 5.071 1.00 88.25 82 PRO A C 1
ATOM 604 O O . PRO A 1 82 ? 8.908 11.217 5.365 1.00 88.25 82 PRO A O 1
ATOM 607 N N . ALA A 1 83 ? 10.580 9.754 5.649 1.00 89.38 83 ALA A N 1
ATOM 608 C CA . ALA A 1 83 ? 11.270 10.528 6.679 1.00 89.38 83 ALA A CA 1
ATOM 609 C C . ALA A 1 83 ? 11.978 11.771 6.109 1.00 89.38 83 ALA A C 1
ATOM 611 O O . ALA A 1 83 ? 12.138 12.766 6.810 1.00 89.38 83 ALA A O 1
ATOM 612 N N . ASP A 1 84 ? 12.395 11.720 4.843 1.00 86.19 84 ASP A N 1
ATOM 613 C CA . ASP A 1 84 ? 13.115 12.788 4.141 1.00 86.19 84 ASP A CA 1
ATOM 614 C C . ASP A 1 84 ? 12.185 13.812 3.465 1.00 86.19 84 ASP A C 1
ATOM 616 O O . ASP A 1 84 ? 12.644 14.869 3.033 1.00 86.19 84 ASP A O 1
ATOM 620 N N . ARG A 1 85 ? 10.881 13.514 3.378 1.00 86.56 85 ARG A N 1
ATOM 621 C CA . ARG A 1 85 ? 9.864 14.343 2.709 1.00 86.56 85 ARG A CA 1
ATOM 622 C C . ARG A 1 85 ? 8.591 14.436 3.559 1.00 86.56 85 ARG A C 1
ATOM 624 O O . ARG A 1 85 ? 7.591 13.793 3.232 1.00 86.56 85 ARG A O 1
ATOM 631 N N . PRO A 1 86 ? 8.593 15.228 4.646 1.00 88.38 86 PRO A N 1
ATOM 632 C CA . PRO A 1 86 ? 7.491 15.280 5.614 1.00 88.38 86 PRO A CA 1
ATOM 633 C C . PRO A 1 86 ? 6.158 15.779 5.031 1.00 88.38 86 PRO A C 1
ATOM 635 O O . PRO A 1 86 ? 5.092 15.501 5.579 1.00 88.38 86 PRO A O 1
ATOM 638 N N . GLU A 1 87 ? 6.191 16.508 3.917 1.00 89.81 87 GLU A N 1
ATOM 639 C CA . GLU A 1 87 ? 5.014 16.955 3.171 1.00 89.81 87 GLU A CA 1
ATOM 640 C C . GLU A 1 87 ? 4.453 15.911 2.193 1.00 89.81 87 GLU A C 1
ATOM 642 O O . GLU A 1 87 ? 3.435 16.176 1.542 1.00 89.81 87 GLU A O 1
ATOM 647 N N . THR A 1 88 ? 5.118 14.759 2.064 1.00 88.69 88 THR A N 1
ATOM 648 C CA . THR A 1 88 ? 4.709 13.649 1.201 1.00 88.69 88 THR A CA 1
ATOM 649 C C . THR A 1 88 ? 3.972 12.590 2.010 1.00 88.69 88 THR A C 1
ATOM 651 O O . THR A 1 88 ? 4.398 12.181 3.089 1.00 88.69 88 THR A O 1
ATOM 654 N N . LEU A 1 89 ? 2.863 12.111 1.463 1.00 92.62 89 LEU A N 1
ATOM 655 C CA . LEU A 1 89 ? 2.082 11.009 1.999 1.00 92.62 89 LEU A CA 1
ATOM 656 C C . LEU A 1 89 ? 1.782 10.033 0.871 1.00 92.62 89 LEU A C 1
ATOM 658 O O . LEU A 1 89 ? 1.314 10.443 -0.190 1.00 92.62 89 LEU A O 1
ATOM 662 N N . ILE A 1 90 ? 2.050 8.752 1.095 1.00 90.44 90 ILE A N 1
ATOM 663 C CA . ILE A 1 90 ? 1.824 7.716 0.093 1.00 90.44 90 ILE A CA 1
ATOM 664 C C . ILE A 1 90 ? 0.720 6.794 0.594 1.00 90.44 90 ILE A C 1
ATOM 666 O O . ILE A 1 90 ? 0.910 6.092 1.585 1.00 90.44 90 ILE A O 1
ATOM 670 N N . ASP A 1 91 ? -0.426 6.787 -0.083 1.00 93.25 91 ASP A N 1
ATOM 671 C CA . ASP A 1 91 ? -1.466 5.791 0.165 1.00 93.25 91 ASP A CA 1
ATOM 672 C C . ASP A 1 91 ? -1.108 4.504 -0.563 1.00 93.25 91 ASP A C 1
ATOM 674 O O . ASP A 1 91 ? -0.763 4.518 -1.750 1.00 93.25 91 ASP A O 1
ATOM 678 N N . VAL A 1 92 ? -1.206 3.392 0.155 1.00 90.31 92 VAL A N 1
ATOM 679 C CA . VAL A 1 92 ? -0.810 2.076 -0.332 1.00 90.31 92 VAL A CA 1
ATOM 680 C C . VAL A 1 92 ? -1.903 1.071 0.005 1.00 90.31 92 VAL A C 1
ATOM 682 O O . VAL A 1 92 ? -2.335 0.991 1.154 1.00 90.31 92 VAL A O 1
ATOM 685 N N . ALA A 1 93 ? -2.322 0.270 -0.973 1.00 91.12 93 ALA A N 1
ATOM 686 C CA . ALA A 1 93 ? -3.074 -0.958 -0.721 1.00 91.12 93 ALA A CA 1
ATOM 687 C C . ALA A 1 93 ? -2.203 -2.163 -1.075 1.00 91.12 93 ALA A C 1
ATOM 689 O O . ALA A 1 93 ? -1.685 -2.240 -2.183 1.00 91.12 93 ALA A O 1
ATOM 690 N N . LEU A 1 94 ? -2.048 -3.095 -0.136 1.00 87.88 94 LEU A N 1
ATOM 691 C CA . LEU A 1 94 ? -1.295 -4.337 -0.294 1.00 87.88 94 LEU A CA 1
ATOM 692 C C . LEU A 1 94 ? -2.275 -5.502 -0.449 1.00 87.88 94 LEU A C 1
ATOM 694 O O . LEU A 1 94 ? -3.002 -5.801 0.499 1.00 87.88 94 LEU A O 1
ATOM 698 N N . SER A 1 95 ? -2.294 -6.177 -1.600 1.00 86.81 95 SER A N 1
ATOM 699 C CA . SER A 1 95 ? -3.169 -7.348 -1.818 1.00 86.81 95 SER A CA 1
ATOM 700 C C . SER A 1 95 ? -2.822 -8.481 -0.856 1.00 86.81 95 SER A C 1
ATOM 702 O O . SER A 1 95 ? -1.662 -8.870 -0.757 1.00 86.81 95 SER A O 1
ATOM 704 N N . LEU A 1 96 ? -3.812 -9.047 -0.165 1.00 85.94 96 LEU A N 1
ATOM 705 C CA . LEU A 1 96 ? -3.625 -10.168 0.761 1.00 85.94 96 LEU A CA 1
ATOM 706 C C . LEU A 1 96 ? -3.711 -11.542 0.083 1.00 85.94 96 LEU A C 1
ATOM 708 O O . LEU A 1 96 ? -3.038 -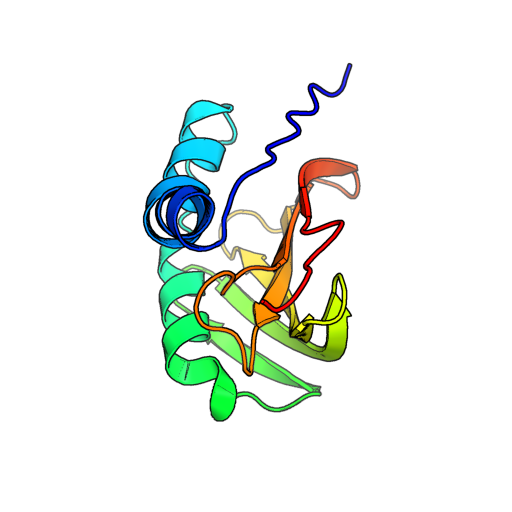12.461 0.535 1.00 85.94 96 LEU A O 1
ATOM 712 N N . GLY A 1 97 ? -4.506 -11.689 -0.980 1.00 70.81 97 GLY A N 1
ATOM 713 C CA . GLY A 1 97 ? -4.827 -13.000 -1.565 1.00 70.81 97 GLY A CA 1
ATOM 714 C C . GLY A 1 97 ? -4.338 -13.221 -2.996 1.00 70.81 97 GLY A C 1
ATOM 715 O O . GLY A 1 97 ? -3.995 -14.345 -3.349 1.00 70.81 97 GLY A O 1
ATOM 716 N N . ASP A 1 98 ? -4.267 -12.166 -3.810 1.00 66.75 98 ASP A N 1
ATOM 717 C CA . ASP A 1 98 ? -4.030 -12.283 -5.251 1.00 66.75 98 ASP A CA 1
ATOM 718 C C . ASP A 1 98 ? -2.605 -11.782 -5.598 1.00 66.75 98 ASP A C 1
ATOM 720 O O . ASP A 1 98 ? -2.353 -10.573 -5.540 1.00 66.75 98 ASP A O 1
ATOM 724 N N . PRO A 1 99 ? -1.643 -12.676 -5.935 1.00 60.44 99 PRO A N 1
ATOM 725 C CA . PRO A 1 99 ? -0.213 -12.345 -6.072 1.00 60.44 99 PRO A CA 1
ATOM 726 C C . PRO A 1 99 ? 0.123 -11.530 -7.327 1.00 60.44 99 PRO A C 1
ATOM 728 O O . PRO A 1 99 ? 1.221 -10.991 -7.446 1.00 60.44 99 PRO A O 1
ATOM 731 N N . VAL A 1 100 ? -0.822 -11.438 -8.260 1.00 60.50 100 VAL A N 1
ATOM 732 C CA . VAL A 1 100 ? -0.674 -10.728 -9.533 1.00 60.50 100 VAL A CA 1
ATOM 733 C C . VAL A 1 100 ? -0.603 -9.211 -9.323 1.00 60.50 100 VAL A C 1
ATOM 735 O O . VAL A 1 100 ? 0.180 -8.533 -9.986 1.00 60.50 100 VAL A O 1
ATOM 738 N N . TYR A 1 101 ? -1.374 -8.686 -8.364 1.00 65.31 101 TYR A N 1
ATOM 739 C CA . TYR A 1 101 ? -1.492 -7.255 -8.083 1.00 65.31 101 TYR A CA 1
ATOM 740 C C . TYR A 1 101 ? -1.175 -6.990 -6.617 1.00 65.31 101 TYR A C 1
ATOM 742 O O . TYR A 1 101 ? -2.061 -6.772 -5.803 1.00 65.31 101 TYR A O 1
ATOM 750 N N . PHE A 1 102 ? 0.099 -7.026 -6.245 1.00 73.75 102 PHE A N 1
ATOM 751 C CA . PHE A 1 102 ? 0.492 -6.808 -4.850 1.00 73.75 102 PHE A CA 1
ATOM 752 C C . PHE A 1 102 ? 0.302 -5.361 -4.373 1.00 73.75 102 PHE A C 1
ATOM 754 O O . PHE A 1 102 ? 0.222 -5.151 -3.166 1.00 73.75 102 PHE A O 1
ATOM 761 N N . LEU A 1 103 ? 0.192 -4.394 -5.294 1.00 79.38 103 LEU A N 1
ATOM 762 C CA . LEU A 1 103 ? -0.105 -2.984 -5.018 1.00 79.38 103 LEU A CA 1
ATOM 763 C C . LEU A 1 103 ? -1.335 -2.493 -5.811 1.00 79.38 103 LEU A C 1
ATOM 765 O O . LEU A 1 103 ? -1.165 -1.750 -6.778 1.00 79.38 103 LEU A O 1
ATOM 769 N N . PRO A 1 104 ? -2.578 -2.878 -5.449 1.00 84.44 104 PRO A N 1
ATOM 770 C CA . PRO A 1 104 ? -3.777 -2.397 -6.145 1.00 84.44 104 PRO A CA 1
ATOM 771 C C . PRO A 1 104 ? -4.010 -0.885 -6.031 1.00 84.44 104 PRO A C 1
ATOM 773 O O . PRO A 1 104 ? -4.780 -0.329 -6.806 1.00 84.44 104 PRO A O 1
ATOM 776 N N . LEU A 1 105 ? -3.357 -0.212 -5.081 1.00 86.88 105 LEU A N 1
ATOM 777 C CA . LEU A 1 105 ? -3.355 1.242 -4.954 1.00 86.88 105 LEU A CA 1
ATOM 778 C C . LEU A 1 105 ? -1.952 1.720 -4.587 1.00 86.88 105 LEU A C 1
ATOM 780 O O . LEU A 1 105 ? -1.369 1.250 -3.608 1.00 86.88 105 LEU A O 1
ATOM 784 N N . LEU A 1 106 ? -1.466 2.704 -5.335 1.00 85.81 106 LEU A N 1
ATOM 785 C CA . LEU A 1 106 ? -0.322 3.532 -4.990 1.00 85.81 106 LEU A CA 1
ATOM 786 C C . LEU A 1 106 ? -0.652 4.977 -5.361 1.00 85.81 106 LEU A C 1
ATOM 788 O O . LEU A 1 106 ? -0.734 5.317 -6.541 1.00 85.81 106 LEU A O 1
ATOM 792 N N . ARG A 1 107 ? -0.833 5.840 -4.365 1.00 88.06 107 ARG A N 1
ATOM 793 C CA . ARG A 1 107 ? -1.121 7.261 -4.583 1.00 88.06 107 ARG A CA 1
ATOM 794 C C . ARG A 1 107 ? -0.128 8.110 -3.813 1.00 88.06 107 ARG A C 1
ATOM 796 O O . ARG A 1 107 ? -0.056 8.019 -2.595 1.00 88.06 107 ARG A O 1
ATOM 803 N N . VAL A 1 108 ? 0.602 8.966 -4.516 1.00 86.94 108 VAL A N 1
ATOM 804 C CA . VAL A 1 108 ? 1.524 9.930 -3.912 1.00 86.94 108 VAL A CA 1
ATOM 805 C C . VAL A 1 108 ? 0.809 11.266 -3.790 1.00 86.94 108 VAL A C 1
ATOM 807 O O . VAL A 1 108 ? 0.292 11.807 -4.772 1.00 86.94 108 VAL A O 1
ATOM 810 N N . ARG A 1 109 ? 0.775 11.796 -2.570 1.00 89.44 109 ARG A N 1
ATOM 811 C CA . ARG A 1 109 ? 0.227 13.108 -2.243 1.00 89.44 109 ARG A CA 1
ATOM 812 C C . ARG A 1 109 ? 1.338 13.999 -1.710 1.00 89.44 109 ARG A C 1
ATOM 814 O O . ARG A 1 109 ? 1.896 13.718 -0.656 1.00 89.44 109 ARG A O 1
ATOM 821 N N . GLU A 1 110 ? 1.607 15.103 -2.389 1.00 88.38 110 GLU A N 1
ATOM 822 C CA . GLU A 1 110 ? 2.550 16.130 -1.942 1.00 88.38 110 GLU A CA 1
ATOM 823 C C . GLU A 1 110 ? 1.774 17.387 -1.559 1.00 88.38 110 GLU A C 1
ATOM 825 O O . GLU A 1 110 ? 0.975 17.905 -2.345 1.00 88.38 110 GLU A O 1
ATOM 830 N N . ARG A 1 111 ? 1.969 17.880 -0.328 1.00 90.62 111 ARG A N 1
ATOM 831 C CA . ARG A 1 111 ? 1.265 19.072 0.195 1.00 90.62 111 ARG A CA 1
ATOM 832 C C . ARG A 1 111 ? -0.260 18.976 0.016 1.00 90.62 111 ARG A C 1
ATOM 834 O O . ARG A 1 111 ? -0.933 19.953 -0.310 1.00 90.62 111 ARG A O 1
ATOM 841 N N . GLY A 1 112 ? -0.794 17.765 0.187 1.00 88.25 112 GLY A N 1
ATOM 842 C CA . GLY A 1 112 ? -2.219 17.455 0.059 1.00 88.25 112 GLY A CA 1
ATOM 843 C C . GLY A 1 112 ? -2.743 17.304 -1.374 1.00 88.25 112 GLY A C 1
ATOM 844 O O . GLY A 1 112 ? -3.930 17.033 -1.539 1.00 88.25 112 GLY A O 1
ATOM 845 N N . ARG A 1 113 ? -1.905 17.444 -2.408 1.00 88.62 113 ARG A N 1
ATOM 846 C CA . ARG A 1 113 ? -2.295 17.245 -3.812 1.00 88.62 113 ARG A CA 1
ATOM 847 C C . ARG A 1 113 ? -1.767 15.918 -4.334 1.00 88.62 113 ARG A C 1
ATOM 849 O O . ARG A 1 113 ? -0.594 15.618 -4.150 1.00 88.62 113 ARG A O 1
ATOM 856 N N . THR A 1 114 ? -2.612 15.153 -5.019 1.00 87.81 114 THR A N 1
ATOM 857 C CA . THR A 1 114 ? -2.176 13.939 -5.720 1.00 87.81 114 THR A CA 1
ATOM 858 C C . THR A 1 114 ? -1.248 14.315 -6.872 1.00 87.81 114 THR A C 1
ATOM 860 O O . THR A 1 114 ? -1.663 15.020 -7.792 1.00 87.81 114 THR A O 1
ATOM 863 N N . THR A 1 115 ? 0.002 13.863 -6.808 1.00 82.81 115 THR A N 1
ATOM 864 C CA . THR A 1 115 ? 1.020 14.067 -7.852 1.00 82.81 115 THR A CA 1
ATOM 865 C C . THR A 1 115 ? 1.224 12.821 -8.706 1.00 82.81 115 THR A C 1
ATOM 867 O O . THR A 1 115 ? 1.608 12.934 -9.867 1.00 82.81 115 THR A O 1
ATOM 870 N N . PHE A 1 116 ? 0.901 11.647 -8.163 1.00 78.94 116 PHE A N 1
ATOM 871 C CA . PHE A 1 116 ? 0.913 10.370 -8.866 1.00 78.94 116 PHE A CA 1
ATOM 872 C C . PHE A 1 116 ? -0.192 9.466 -8.321 1.00 78.94 116 PHE A C 1
ATOM 874 O O . PHE A 1 116 ? -0.440 9.434 -7.114 1.00 78.94 116 PHE A O 1
ATOM 881 N N . GLU A 1 117 ? -0.832 8.708 -9.202 1.00 83.31 117 GLU A N 1
ATOM 882 C CA . GLU A 1 117 ? -1.818 7.705 -8.828 1.00 83.31 117 GLU A CA 1
ATOM 883 C C . GLU A 1 117 ? -1.759 6.517 -9.780 1.00 83.31 117 GLU A C 1
ATOM 885 O O . GLU A 1 117 ? -1.786 6.671 -10.999 1.00 83.31 117 GLU A O 1
ATOM 890 N N . MET A 1 118 ? -1.734 5.330 -9.189 1.00 79.00 118 MET A N 1
ATOM 891 C CA . MET A 1 118 ? -1.976 4.064 -9.848 1.00 79.00 118 MET A CA 1
ATOM 892 C C . MET A 1 118 ? -3.019 3.314 -9.023 1.00 79.00 118 MET A C 1
ATOM 894 O O . MET A 1 118 ? -2.829 3.098 -7.824 1.00 79.00 118 MET A O 1
ATOM 898 N N . VAL A 1 119 ? -4.130 2.941 -9.652 1.00 85.81 119 VAL A N 1
ATOM 899 C CA . VAL A 1 119 ? -5.237 2.239 -9.000 1.00 85.81 119 VAL A CA 1
ATOM 900 C C . VAL A 1 119 ? -5.766 1.139 -9.914 1.00 85.81 119 VAL A C 1
ATOM 902 O O . VAL A 1 119 ? -5.989 1.357 -11.103 1.00 85.81 119 VAL A O 1
ATOM 905 N N . LEU A 1 120 ? -5.956 -0.052 -9.354 1.00 83.12 120 LEU A N 1
ATOM 906 C CA . LEU A 1 120 ? -6.659 -1.147 -10.005 1.00 83.12 120 LEU A CA 1
ATOM 907 C C . LEU A 1 120 ? -8.155 -0.816 -10.011 1.00 83.12 120 LEU A C 1
ATOM 909 O O . LEU A 1 120 ? -8.774 -0.718 -8.952 1.00 83.12 120 LEU A O 1
ATOM 913 N N . VAL A 1 121 ? -8.720 -0.612 -11.199 1.00 84.88 121 VAL A N 1
ATOM 914 C CA . VAL A 1 121 ? -10.126 -0.199 -11.370 1.00 84.88 121 VAL A CA 1
ATOM 915 C C . VAL A 1 121 ? -11.065 -1.374 -11.614 1.00 84.88 121 VAL A C 1
ATOM 917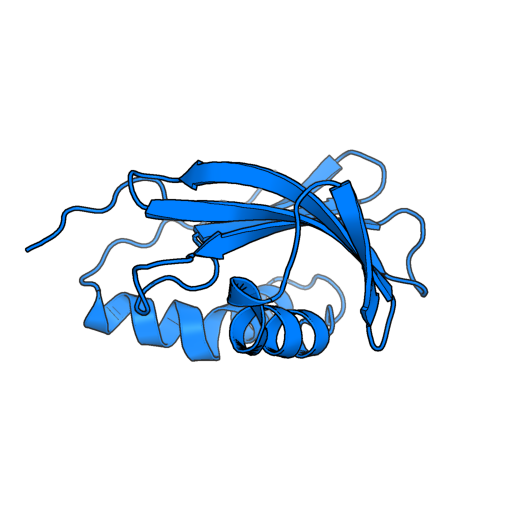 O O . VAL A 1 121 ? -12.218 -1.339 -11.197 1.00 84.88 121 VAL A O 1
ATOM 920 N N . GLU A 1 122 ? -10.564 -2.435 -12.240 1.00 83.06 122 GLU A N 1
ATOM 921 C CA . GLU A 1 122 ? -11.322 -3.644 -12.518 1.00 83.06 122 GLU A CA 1
ATOM 922 C C . GLU A 1 122 ? -10.396 -4.860 -12.467 1.00 83.06 122 GLU A C 1
ATOM 924 O O . GLU A 1 122 ? -9.283 -4.837 -12.994 1.00 83.06 122 GLU A O 1
ATOM 929 N N . TYR A 1 123 ? -10.870 -5.932 -11.837 1.00 74.94 123 TYR A N 1
ATOM 930 C CA . TYR A 1 123 ? -10.220 -7.231 -11.858 1.00 74.94 123 TYR A CA 1
ATOM 931 C C . TYR A 1 123 ? -11.277 -8.319 -11.991 1.00 74.94 123 TYR A C 1
ATOM 933 O O . TYR A 1 123 ? -12.186 -8.440 -11.171 1.00 74.94 123 TYR A O 1
ATOM 941 N N . ARG A 1 124 ? -11.153 -9.120 -13.049 1.00 73.94 124 ARG A N 1
ATOM 942 C CA . ARG A 1 124 ? -11.984 -10.301 -13.264 1.00 73.94 124 ARG A CA 1
ATOM 943 C C . ARG A 1 124 ? -11.121 -11.526 -13.018 1.00 73.94 124 ARG A C 1
ATOM 945 O O . ARG A 1 124 ? -10.124 -11.728 -13.710 1.00 73.94 124 ARG A O 1
ATOM 952 N N . ARG A 1 125 ? -11.495 -12.323 -12.015 1.00 65.19 125 ARG A N 1
ATOM 953 C CA . ARG A 1 125 ? -10.910 -13.654 -11.833 1.00 65.19 125 ARG A CA 1
ATOM 954 C C . ARG A 1 125 ? -11.255 -14.505 -13.066 1.00 65.19 125 ARG A C 1
ATOM 956 O O . ARG A 1 125 ? -12.375 -14.362 -13.562 1.00 65.19 125 ARG A O 1
ATOM 963 N N . PRO A 1 126 ? -10.308 -15.303 -13.585 1.00 60.69 126 PRO A N 1
ATOM 964 C CA . PRO A 1 126 ? -10.606 -16.261 -14.644 1.00 60.69 126 PRO A CA 1
ATOM 965 C C . PRO A 1 126 ? -11.683 -17.265 -14.220 1.00 60.69 126 PRO A C 1
ATOM 967 O O . PRO A 1 126 ? -11.809 -17.527 -13.000 1.00 60.69 126 PRO A O 1
#

Secondary structure (DSSP, 8-state):
----------HHHHHHIIIIIHHHHHHHTTS----THHHHHHHHHGGG--TT-EEEETTEEEEEEEEEEETTEEEEEEEEEESS-TTEEEEEEEESS-TT-S-SEEEEEETTEEEEEEE-------

Foldseek 3Di:
DDDDDDDDDDLVVCLCCQVVNPQVVCVVLPPPRDPCVQVVVCLVCVVVDDAQDWDDTVQWIKHFHDWDDFQNFIWGWIWTAGPVQNQKIWIFTAGDPDSSHRTQWTFIAGNNHTPDIDHNRHDDDD

Radius of gyration: 13.91 Å; chains: 1; bounding box: 27×36×34 Å